Protein AF-A0A351K3P0-F1 (afdb_monomer_lite)

Foldseek 3Di:
DDDDPPPPPPLAQAEDEDEQDDPVVVVVVVVQVVPRRYDYDYDDDPQQPDNHHPVSVVVVLVVQVVVCVVVVHDGPDDPVNVQLVVLVVVQVVVCVVVVHHGDSVNRD

Sequence (108 aa):
MEMSDSAGVGTDCVRCGVIGTGMMGVERIENILHLGGTTVSAITDDSIRHVELHDGASHLEHVDFLAAIRSGEAAKVIVLDGMRSMAIGVAAHQSIECGRPVGMSEVI

pLDDT: mean 74.81, std 17.63, range [30.47, 96.56]

Structure (mmCIF, N/CA/C/O backbone):
data_AF-A0A351K3P0-F1
#
_entry.id   AF-A0A351K3P0-F1
#
loop_
_atom_site.group_PDB
_atom_site.id
_atom_site.type_symbol
_atom_site.label_atom_id
_atom_site.label_alt_id
_atom_site.label_comp_id
_atom_site.label_asym_id
_atom_site.label_entity_id
_atom_site.label_seq_id
_atom_site.pdbx_PDB_ins_code
_atom_site.Cartn_x
_atom_site.Cartn_y
_atom_site.Cartn_z
_atom_site.occupancy
_atom_site.B_iso_or_equiv
_atom_site.auth_seq_id
_atom_site.auth_comp_id
_atom_site.auth_asym_id
_atom_site.auth_atom_id
_atom_site.pdbx_PDB_model_num
ATOM 1 N N . MET A 1 1 ? -35.102 20.436 21.013 1.00 37.53 1 MET A N 1
ATOM 2 C CA . MET A 1 1 ? -34.109 20.994 20.077 1.00 37.53 1 MET A CA 1
ATOM 3 C C . MET A 1 1 ? -33.112 19.880 19.849 1.00 37.53 1 MET A C 1
ATOM 5 O O . MET A 1 1 ? -32.208 19.693 20.650 1.00 37.53 1 MET A O 1
ATOM 9 N N . GLU A 1 2 ? -33.444 19.020 18.892 1.00 30.47 2 GLU A N 1
ATOM 10 C CA . GLU A 1 2 ? -32.660 17.836 18.550 1.00 30.47 2 GLU A CA 1
ATOM 11 C C . GLU A 1 2 ? -31.369 18.288 17.865 1.00 30.47 2 GLU A C 1
ATOM 13 O O . GLU A 1 2 ? -31.405 19.128 16.965 1.00 30.47 2 GLU A O 1
ATOM 18 N N . MET A 1 3 ? -30.231 17.779 18.334 1.00 33.75 3 MET A N 1
ATOM 19 C CA . MET A 1 3 ? -28.968 17.882 17.615 1.00 33.75 3 MET A CA 1
ATOM 20 C C . MET A 1 3 ? -28.935 16.747 16.600 1.00 33.75 3 MET A C 1
ATOM 22 O O . MET A 1 3 ? -28.716 15.591 16.956 1.00 33.75 3 MET A O 1
ATOM 26 N N . SER A 1 4 ? -29.193 17.091 15.345 1.00 34.62 4 SER A N 1
ATOM 27 C CA . SER A 1 4 ? -28.956 16.218 14.206 1.00 34.62 4 SER A CA 1
ATOM 28 C C . SER A 1 4 ? -27.456 16.190 13.926 1.00 34.62 4 SER A C 1
ATOM 30 O O . SER A 1 4 ? -26.925 17.133 13.345 1.00 34.62 4 SER A O 1
ATOM 32 N N . ASP A 1 5 ? -26.779 15.120 14.334 1.00 38.31 5 ASP A N 1
ATOM 33 C CA . ASP A 1 5 ? -25.499 14.740 13.742 1.00 38.31 5 ASP A CA 1
ATOM 34 C C . ASP A 1 5 ? -25.770 13.609 12.749 1.00 38.31 5 ASP A C 1
ATOM 36 O O . ASP A 1 5 ? -25.906 12.440 13.108 1.00 38.31 5 ASP A O 1
ATOM 40 N N . SER A 1 6 ? -25.969 13.987 11.488 1.00 43.41 6 SER A N 1
ATOM 41 C CA . SER A 1 6 ? -26.046 13.052 10.371 1.00 43.41 6 SER A CA 1
ATOM 42 C C . SER A 1 6 ? -24.786 13.191 9.525 1.00 43.41 6 SER A C 1
ATOM 44 O O . SER A 1 6 ? -24.842 13.600 8.364 1.00 43.41 6 SER A O 1
ATOM 46 N N . ALA A 1 7 ? -23.636 12.844 10.101 1.00 40.66 7 ALA A N 1
ATOM 47 C CA . ALA A 1 7 ? -22.494 12.412 9.312 1.00 40.66 7 ALA A CA 1
ATOM 48 C C . ALA A 1 7 ? -22.844 11.044 8.707 1.00 40.66 7 ALA A C 1
ATOM 50 O O . ALA A 1 7 ? -22.588 9.989 9.284 1.00 40.66 7 ALA A O 1
ATOM 51 N N . GLY A 1 8 ? -23.517 11.066 7.556 1.00 36.97 8 GLY A N 1
ATOM 52 C CA . GLY A 1 8 ? -23.709 9.876 6.745 1.00 36.97 8 GLY A CA 1
ATOM 53 C C . GLY A 1 8 ? -22.342 9.336 6.343 1.00 36.97 8 GLY A C 1
ATOM 54 O O . GLY A 1 8 ? -21.709 9.873 5.437 1.00 36.97 8 GLY A O 1
ATOM 55 N N . VAL A 1 9 ? -21.883 8.284 7.022 1.00 49.34 9 VAL A N 1
ATOM 56 C CA . VAL A 1 9 ? -20.836 7.408 6.497 1.00 49.34 9 VAL A CA 1
ATOM 57 C C . VAL A 1 9 ? -21.415 6.821 5.218 1.00 49.34 9 VAL A C 1
ATOM 59 O O . VAL A 1 9 ? -22.333 5.999 5.260 1.00 49.34 9 VAL A O 1
ATOM 62 N N . GLY A 1 10 ? -20.946 7.336 4.081 1.00 44.72 10 GLY A N 1
ATOM 63 C CA . GLY A 1 10 ? -21.307 6.833 2.766 1.00 44.72 10 GLY A CA 1
ATOM 64 C C . GLY A 1 10 ? -21.135 5.322 2.763 1.00 44.72 10 GLY A C 1
ATOM 65 O O . GLY A 1 10 ? -20.073 4.806 3.102 1.00 44.72 10 GLY A O 1
ATOM 66 N N . THR A 1 11 ? -22.205 4.610 2.428 1.00 50.44 11 THR A N 1
ATOM 67 C CA . THR A 1 11 ? -22.254 3.148 2.316 1.00 50.44 11 THR A CA 1
ATOM 68 C C . THR A 1 11 ? -21.553 2.694 1.030 1.00 50.44 11 THR A C 1
ATOM 70 O O . THR A 1 11 ? -22.042 1.826 0.308 1.00 50.44 11 THR A O 1
ATOM 73 N N . ASP A 1 12 ? -20.432 3.333 0.699 1.00 61.69 12 ASP A N 1
ATOM 74 C CA . ASP A 1 12 ? -19.651 3.016 -0.481 1.00 61.69 12 ASP A CA 1
ATOM 75 C C . ASP A 1 12 ? -18.916 1.716 -0.202 1.00 61.69 12 ASP A C 1
ATOM 77 O O . ASP A 1 12 ? -18.068 1.618 0.686 1.00 61.69 12 ASP A O 1
ATOM 81 N N . CYS A 1 13 ? -19.307 0.683 -0.940 1.00 61.28 13 CYS A N 1
ATOM 82 C CA . CYS A 1 13 ? -18.736 -0.635 -0.781 1.00 61.28 13 CYS A CA 1
ATOM 83 C C . CYS A 1 13 ? -17.241 -0.595 -1.123 1.00 61.28 13 CYS A C 1
ATOM 85 O O . CYS A 1 13 ? -16.869 -0.403 -2.284 1.00 61.28 13 CYS A O 1
ATOM 87 N N . VAL A 1 14 ? -16.376 -0.779 -0.124 1.00 74.50 14 VAL A N 1
ATOM 88 C CA . VAL A 1 14 ? -14.927 -0.807 -0.335 1.00 74.50 14 VAL A CA 1
ATOM 89 C C . VAL A 1 14 ? -14.548 -2.201 -0.825 1.00 74.50 14 VAL A C 1
ATOM 91 O O . VAL A 1 14 ? -14.743 -3.205 -0.138 1.00 74.50 14 VAL A O 1
ATOM 94 N N . ARG A 1 15 ? -14.014 -2.287 -2.047 1.00 75.31 15 ARG A N 1
ATOM 95 C CA . ARG A 1 15 ? -13.516 -3.546 -2.609 1.00 75.31 15 ARG A CA 1
ATOM 96 C C . ARG A 1 15 ? -12.014 -3.655 -2.385 1.00 75.31 15 ARG A C 1
ATOM 98 O O . ARG A 1 15 ? -11.241 -2.933 -3.008 1.00 75.31 15 ARG A O 1
ATOM 105 N N . CYS A 1 16 ? -11.608 -4.610 -1.559 1.00 72.81 16 CYS A N 1
ATOM 106 C CA . CYS 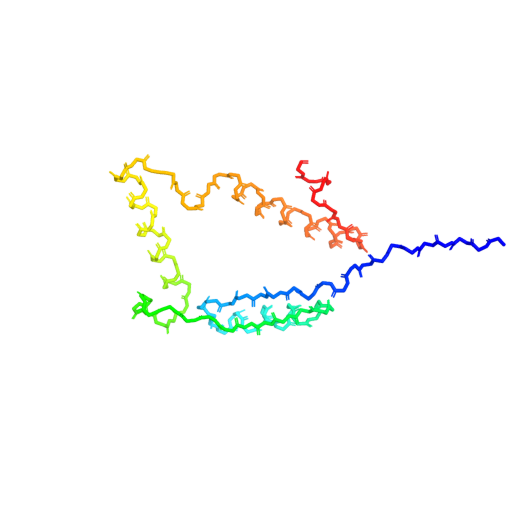A 1 16 ? -10.205 -4.949 -1.359 1.00 72.81 16 CYS A CA 1
ATOM 107 C C . CYS A 1 16 ? -9.825 -6.155 -2.224 1.00 72.81 16 CYS A C 1
ATOM 109 O O . CYS A 1 16 ? -10.373 -7.248 -2.073 1.00 72.81 16 CYS A O 1
ATOM 111 N N . GLY A 1 17 ? -8.874 -5.952 -3.135 1.00 71.56 17 GLY A N 1
ATOM 112 C CA . GLY A 1 17 ? -8.193 -7.033 -3.842 1.00 71.56 17 GLY A CA 1
ATOM 113 C C . GLY A 1 17 ? -7.021 -7.558 -3.017 1.00 71.56 17 GLY A C 1
ATOM 114 O O . GLY A 1 17 ? -6.249 -6.758 -2.495 1.00 71.56 17 GLY A O 1
ATOM 115 N N . VAL A 1 18 ? -6.880 -8.879 -2.898 1.00 69.25 18 VAL A N 1
ATOM 116 C CA . VAL A 1 18 ? -5.770 -9.510 -2.164 1.00 69.25 18 VAL A CA 1
ATOM 117 C C . VAL A 1 18 ? -4.974 -10.411 -3.104 1.00 69.25 18 VAL A C 1
ATOM 119 O O . VAL A 1 18 ? -5.550 -11.280 -3.757 1.00 69.25 18 VAL A O 1
ATOM 122 N N . ILE A 1 19 ? -3.653 -10.217 -3.150 1.00 67.69 19 ILE A N 1
ATOM 123 C CA . ILE A 1 19 ? -2.697 -11.006 -3.943 1.00 67.69 19 ILE A CA 1
ATOM 124 C C . ILE A 1 19 ? -1.694 -11.647 -2.974 1.00 67.69 19 ILE A C 1
ATOM 126 O O . ILE A 1 19 ? -1.157 -10.958 -2.112 1.00 67.69 19 ILE A O 1
ATOM 130 N N . GLY A 1 20 ? -1.435 -12.954 -3.106 1.00 58.62 20 GLY A N 1
ATOM 131 C CA . GLY A 1 20 ? -0.331 -13.624 -2.397 1.00 58.62 20 GLY A CA 1
ATOM 132 C C . GLY A 1 20 ? -0.473 -13.708 -0.867 1.00 58.62 20 GLY A C 1
ATOM 133 O O . GLY A 1 20 ? 0.420 -13.301 -0.131 1.00 58.62 20 GLY A O 1
ATOM 134 N N . THR A 1 21 ? -1.581 -14.255 -0.363 1.00 57.41 21 THR A N 1
ATOM 135 C CA . THR A 1 21 ? -1.858 -14.366 1.083 1.00 57.41 21 THR A CA 1
ATOM 136 C C . THR A 1 21 ? -1.524 -15.769 1.612 1.00 57.41 21 THR A C 1
ATOM 138 O O . THR A 1 21 ? -2.223 -16.729 1.299 1.00 57.41 21 THR A O 1
ATOM 141 N N . GLY A 1 22 ? -0.471 -15.888 2.433 1.00 55.50 22 GLY A N 1
ATOM 142 C CA . GLY A 1 22 ? -0.196 -17.080 3.258 1.00 55.50 22 GLY A CA 1
ATOM 143 C C . GLY A 1 22 ? -1.075 -17.129 4.521 1.00 55.50 22 GLY A C 1
ATOM 144 O O . GLY A 1 22 ? -1.986 -16.319 4.664 1.00 55.50 22 GLY A O 1
ATOM 145 N N . MET A 1 23 ? -0.796 -18.019 5.486 1.00 48.19 23 MET A N 1
ATOM 146 C CA . MET A 1 23 ? -1.637 -18.155 6.700 1.00 48.19 23 MET A CA 1
ATOM 147 C C . MET A 1 23 ? -1.811 -16.850 7.505 1.00 48.19 23 MET A C 1
ATOM 149 O O . MET A 1 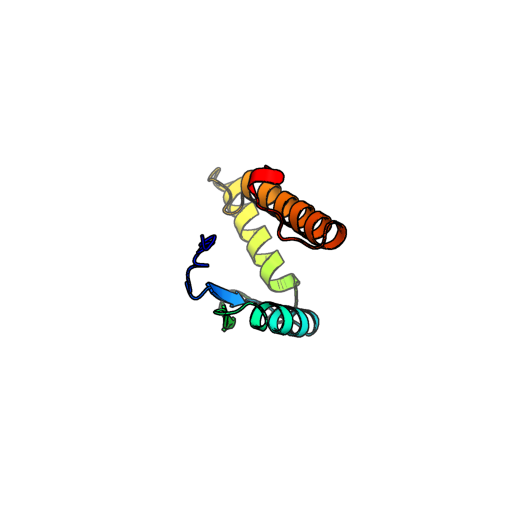23 ? -2.872 -16.636 8.078 1.00 48.19 23 MET A O 1
ATOM 153 N N . MET A 1 24 ? -0.830 -15.938 7.492 1.00 54.66 24 MET A N 1
ATOM 154 C CA . MET A 1 24 ? -0.960 -14.615 8.133 1.00 54.66 24 MET A CA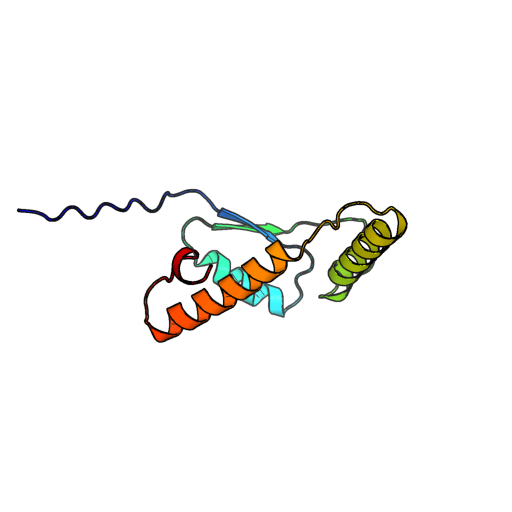 1
ATOM 155 C C . MET A 1 24 ? -1.913 -13.659 7.391 1.00 54.66 24 MET A C 1
ATOM 157 O O . MET A 1 24 ? -2.448 -12.728 7.988 1.00 54.66 24 MET A O 1
ATOM 161 N N . GLY A 1 25 ? -2.130 -13.858 6.088 1.00 56.97 25 GLY A N 1
ATOM 162 C CA . GLY A 1 25 ? -3.062 -13.051 5.299 1.00 56.97 25 GLY A CA 1
ATOM 163 C C . GLY A 1 25 ? -4.528 -13.400 5.566 1.00 56.97 25 GLY A C 1
ATOM 164 O O . GLY A 1 25 ? -5.380 -12.524 5.454 1.00 56.97 25 GLY A O 1
ATOM 165 N N . VAL A 1 26 ? -4.817 -14.627 6.018 1.00 59.69 26 VAL A N 1
ATOM 166 C CA . VAL A 1 26 ? -6.173 -15.066 6.397 1.00 59.69 26 VAL A CA 1
ATOM 167 C C . VAL A 1 26 ? -6.702 -14.259 7.587 1.00 59.69 26 VAL A C 1
ATOM 169 O O . VAL A 1 26 ? -7.800 -13.717 7.519 1.00 59.69 26 VAL A O 1
ATOM 172 N N . GLU A 1 27 ? -5.890 -14.076 8.630 1.00 57.75 27 GLU A N 1
ATOM 173 C CA . GLU A 1 27 ? -6.263 -13.283 9.815 1.00 57.75 27 GLU A CA 1
ATOM 174 C C . GLU A 1 27 ? -6.478 -11.796 9.464 1.00 57.75 27 GLU A C 1
ATOM 176 O O . GLU A 1 27 ? -7.372 -11.121 9.976 1.00 57.75 27 GLU A O 1
ATOM 181 N N . ARG A 1 28 ? -5.698 -11.273 8.508 1.00 63.41 28 ARG A N 1
ATOM 182 C CA . ARG A 1 28 ? -5.863 -9.902 7.996 1.00 63.41 28 ARG A CA 1
ATOM 183 C C . ARG A 1 28 ? -7.163 -9.736 7.198 1.00 63.41 28 ARG A C 1
ATOM 185 O O . ARG A 1 28 ? -7.762 -8.666 7.265 1.00 63.41 28 ARG A O 1
ATOM 192 N N . ILE A 1 29 ? -7.617 -10.767 6.479 1.00 72.69 29 ILE A N 1
ATOM 193 C CA . ILE A 1 29 ? -8.898 -10.764 5.751 1.00 72.69 29 ILE A CA 1
ATOM 194 C C . ILE A 1 29 ? -10.078 -10.722 6.725 1.00 72.69 29 ILE A C 1
ATOM 196 O O . ILE A 1 29 ? -11.016 -9.959 6.497 1.00 72.69 29 ILE A O 1
ATOM 200 N N . GLU A 1 30 ? -10.024 -11.477 7.824 1.00 69.25 30 GLU A N 1
ATOM 201 C CA . GLU A 1 30 ? -11.082 -11.459 8.844 1.00 69.25 30 GLU A CA 1
ATOM 202 C C . GLU A 1 30 ? -11.268 -10.064 9.450 1.00 69.25 30 GLU A C 1
ATOM 204 O O . GLU A 1 30 ? -12.400 -9.601 9.603 1.00 69.25 30 GLU A O 1
ATOM 209 N N . ASN A 1 31 ? -10.175 -9.342 9.703 1.00 67.06 31 ASN A N 1
ATOM 210 C CA . ASN A 1 31 ? -10.241 -7.955 10.169 1.00 67.06 31 ASN A CA 1
ATOM 211 C C . ASN A 1 31 ? -10.860 -7.005 9.128 1.00 67.06 31 ASN A C 1
ATOM 213 O O . ASN A 1 31 ? -11.644 -6.131 9.489 1.00 67.06 31 ASN A O 1
ATOM 217 N N . ILE A 1 32 ? -10.553 -7.179 7.838 1.00 75.88 32 ILE A N 1
ATOM 218 C CA . ILE A 1 32 ? -11.124 -6.354 6.757 1.00 75.88 32 ILE A CA 1
ATOM 219 C C . ILE A 1 32 ? -12.635 -6.583 6.633 1.00 75.88 32 ILE A C 1
ATOM 221 O O . ILE A 1 32 ? -13.387 -5.633 6.436 1.00 75.88 32 ILE A O 1
ATOM 225 N N . LEU A 1 33 ? -13.097 -7.826 6.786 1.00 75.56 33 LEU A N 1
ATOM 226 C CA . LEU A 1 33 ? -14.522 -8.161 6.708 1.00 75.56 33 LEU A CA 1
ATOM 227 C C . LEU A 1 33 ? -15.356 -7.565 7.857 1.00 75.56 33 LEU A C 1
ATOM 229 O O . LEU A 1 33 ? -16.568 -7.424 7.706 1.00 75.56 33 LEU A O 1
ATOM 233 N N . HIS A 1 34 ? -14.733 -7.178 8.975 1.00 75.81 34 HIS A N 1
ATOM 234 C CA . HIS A 1 34 ? -15.415 -6.479 10.072 1.00 75.81 34 HIS A CA 1
ATOM 235 C C . HIS A 1 34 ? -15.676 -4.993 9.784 1.00 75.81 34 HIS A C 1
ATOM 237 O O . HIS A 1 34 ? -16.488 -4.370 10.471 1.00 75.81 34 HIS A O 1
ATOM 243 N N . LEU A 1 35 ? -15.029 -4.413 8.768 1.00 71.50 35 LEU A N 1
ATOM 244 C CA . LEU A 1 35 ? -15.351 -3.070 8.298 1.00 71.50 35 LEU A CA 1
ATOM 245 C C . LEU A 1 35 ? -16.676 -3.145 7.522 1.00 71.50 35 LEU A C 1
ATOM 247 O O . LEU A 1 35 ? -16.777 -3.814 6.490 1.00 71.50 35 LEU A O 1
ATOM 251 N N . GLY A 1 36 ? -17.723 -2.497 8.038 1.00 72.94 36 GLY A N 1
ATOM 252 C CA . GLY A 1 36 ? -19.051 -2.513 7.422 1.00 72.94 36 GLY A CA 1
ATOM 253 C C . GLY A 1 36 ? -19.012 -2.048 5.962 1.00 72.94 36 GLY A C 1
ATOM 254 O O . GLY A 1 36 ? -18.470 -0.989 5.665 1.00 72.94 36 GLY A O 1
ATOM 255 N N . GLY A 1 37 ? -19.593 -2.841 5.054 1.00 75.50 37 GLY A N 1
ATOM 256 C CA . GLY A 1 37 ? -19.632 -2.524 3.621 1.00 75.50 37 GLY A CA 1
ATOM 257 C C . GLY A 1 37 ? -18.396 -2.950 2.822 1.00 75.50 37 GLY A C 1
ATOM 258 O O . GLY A 1 37 ? -18.208 -2.463 1.716 1.00 75.50 37 GLY A O 1
ATOM 259 N N . THR A 1 38 ? -17.554 -3.853 3.325 1.00 77.88 38 THR A N 1
ATOM 260 C CA . THR A 1 38 ? -16.322 -4.253 2.621 1.00 77.88 38 THR A CA 1
ATOM 261 C C . THR A 1 38 ? -16.478 -5.600 1.920 1.00 77.88 38 THR A C 1
ATOM 263 O O . THR A 1 38 ? -17.055 -6.535 2.469 1.00 77.88 38 THR A O 1
ATOM 266 N N . THR A 1 39 ? -15.941 -5.723 0.703 1.00 79.50 39 THR A N 1
ATOM 267 C CA . THR A 1 39 ? -15.867 -7.005 -0.019 1.00 79.50 39 THR A CA 1
ATOM 268 C C . THR A 1 39 ? -14.415 -7.352 -0.313 1.00 79.50 39 THR A C 1
ATOM 270 O O . THR A 1 39 ? -13.679 -6.529 -0.861 1.00 79.50 39 THR A O 1
ATOM 273 N N . VAL A 1 40 ? -14.010 -8.582 -0.000 1.00 78.62 40 VAL A N 1
ATOM 274 C CA . VAL A 1 40 ? -12.662 -9.090 -0.276 1.00 78.62 40 VAL A CA 1
ATOM 275 C C . VAL A 1 40 ? -12.709 -10.031 -1.476 1.00 78.62 40 VAL A C 1
ATOM 277 O O . VAL A 1 40 ? -13.503 -10.969 -1.498 1.00 78.62 40 VAL A O 1
ATOM 280 N N . SER A 1 41 ? -11.861 -9.785 -2.477 1.00 78.06 41 SER A N 1
ATOM 281 C CA . SER A 1 41 ? -11.693 -10.666 -3.637 1.00 78.06 41 SER A CA 1
ATOM 282 C C . SER A 1 41 ? -10.244 -11.118 -3.741 1.00 78.06 41 SER A C 1
ATOM 284 O O . SER A 1 41 ? -9.330 -10.292 -3.715 1.00 78.06 41 SER A O 1
ATOM 286 N N . ALA A 1 42 ? -10.035 -12.420 -3.924 1.00 72.38 42 ALA A N 1
ATOM 287 C CA . ALA A 1 42 ? -8.736 -12.927 -4.340 1.00 72.38 42 ALA A CA 1
ATOM 288 C C . ALA A 1 42 ? -8.429 -12.440 -5.765 1.00 72.38 42 ALA A C 1
ATOM 290 O O . ALA A 1 42 ? -9.323 -12.399 -6.616 1.00 72.38 42 ALA A O 1
ATOM 291 N N . ILE A 1 43 ? -7.177 -12.060 -6.009 1.00 68.56 43 ILE A N 1
ATOM 292 C CA . ILE A 1 43 ? -6.646 -11.704 -7.324 1.00 68.56 43 ILE A CA 1
ATOM 293 C C . ILE A 1 43 ? -5.448 -12.617 -7.600 1.00 68.56 43 ILE A C 1
ATOM 295 O O . ILE A 1 43 ? -4.602 -12.831 -6.730 1.00 68.56 43 ILE A O 1
ATOM 299 N N . THR A 1 44 ? -5.391 -13.160 -8.814 1.00 67.44 44 THR A N 1
ATOM 300 C CA . THR A 1 44 ? -4.301 -14.013 -9.299 1.00 67.44 44 THR A CA 1
ATOM 301 C C . THR A 1 44 ? -3.593 -13.325 -10.461 1.00 67.44 44 THR A C 1
ATOM 303 O O . THR A 1 44 ? -4.255 -12.731 -11.310 1.00 67.44 44 THR A O 1
ATOM 306 N N . ASP A 1 45 ? -2.266 -13.428 -10.514 1.00 67.88 45 ASP A N 1
ATOM 307 C CA . ASP A 1 45 ? -1.439 -12.934 -11.618 1.00 67.88 45 ASP A CA 1
A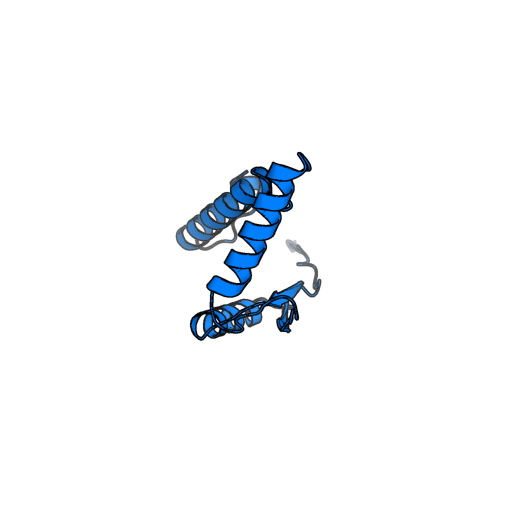TOM 308 C C . ASP A 1 45 ? -0.510 -14.066 -12.083 1.00 67.88 45 ASP A C 1
ATOM 310 O O . ASP A 1 45 ? 0.309 -14.562 -11.307 1.00 67.88 45 ASP A O 1
ATOM 314 N N . ASP A 1 46 ? -0.650 -14.478 -13.345 1.00 72.12 46 ASP A N 1
ATOM 315 C CA . ASP A 1 46 ? 0.090 -15.600 -13.940 1.00 72.12 46 ASP A CA 1
ATOM 316 C C . ASP A 1 46 ? 1.603 -15.334 -14.057 1.00 72.12 46 ASP A C 1
ATOM 318 O O . ASP A 1 46 ? 2.392 -16.261 -14.255 1.00 72.12 46 ASP A O 1
ATOM 322 N N . SER A 1 47 ? 2.042 -14.077 -13.926 1.00 67.12 47 SER A N 1
ATOM 323 C CA . SER A 1 47 ? 3.464 -13.722 -13.883 1.00 67.12 47 SER A CA 1
ATOM 324 C C . SER A 1 47 ? 4.140 -14.100 -12.558 1.00 67.12 47 SER A C 1
ATOM 326 O O . SER A 1 47 ? 5.373 -14.186 -12.500 1.00 67.12 47 SER A O 1
ATOM 328 N N . ILE A 1 48 ? 3.359 -14.397 -11.512 1.00 64.12 48 ILE A N 1
ATOM 329 C CA . ILE A 1 48 ? 3.855 -14.840 -10.207 1.00 64.12 48 ILE A CA 1
ATOM 330 C C . ILE A 1 48 ? 4.258 -16.316 -10.301 1.00 64.12 48 ILE A C 1
ATOM 332 O O . ILE A 1 48 ? 3.446 -17.229 -10.169 1.00 64.12 48 ILE A O 1
ATOM 336 N N . ARG A 1 49 ? 5.555 -16.563 -10.513 1.00 60.62 49 ARG A N 1
ATOM 337 C CA . ARG A 1 49 ? 6.102 -17.923 -10.700 1.00 60.62 49 ARG A CA 1
ATOM 338 C C . ARG A 1 49 ? 6.120 -18.784 -9.435 1.00 60.62 49 ARG A C 1
ATOM 340 O O . ARG A 1 49 ? 6.222 -20.003 -9.542 1.00 60.62 49 ARG A O 1
ATOM 347 N N . HIS A 1 50 ? 6.040 -18.165 -8.260 1.00 61.00 50 HIS A N 1
ATOM 348 C CA . HIS A 1 50 ? 6.019 -18.846 -6.969 1.00 61.00 50 HIS A CA 1
ATOM 349 C C . HIS A 1 50 ? 4.774 -18.403 -6.206 1.00 61.00 50 HIS A C 1
ATOM 351 O O . HIS A 1 50 ? 4.732 -17.315 -5.635 1.00 61.00 50 HIS A O 1
ATOM 357 N N . VAL A 1 51 ? 3.737 -19.240 -6.249 1.00 56.44 51 VAL A N 1
ATOM 358 C CA . VAL A 1 51 ? 2.485 -19.024 -5.518 1.00 56.44 51 VAL A CA 1
ATOM 359 C C . VAL A 1 51 ? 2.699 -19.473 -4.079 1.00 56.44 51 VAL A C 1
ATOM 361 O O . VAL A 1 51 ? 2.273 -20.552 -3.700 1.00 56.44 51 VAL A O 1
ATOM 364 N N . GLU A 1 52 ? 3.424 -18.675 -3.300 1.00 52.12 52 GLU A N 1
ATOM 365 C CA . GLU A 1 52 ? 3.554 -18.844 -1.853 1.00 52.12 52 GLU A CA 1
ATOM 366 C C . GLU A 1 52 ? 4.249 -17.612 -1.253 1.00 52.12 52 GLU A C 1
ATOM 368 O O . GLU A 1 52 ? 5.360 -17.267 -1.643 1.00 52.12 52 GLU A O 1
ATOM 373 N N . LEU A 1 53 ? 3.588 -16.972 -0.278 1.00 59.16 53 LEU A N 1
ATOM 374 C CA . LEU A 1 53 ? 4.137 -15.937 0.613 1.00 59.16 53 LEU A CA 1
ATOM 375 C C . LEU A 1 53 ? 4.716 -14.666 -0.059 1.00 59.16 53 LEU A C 1
ATOM 377 O O . LEU A 1 53 ? 4.663 -14.467 -1.270 1.00 59.16 53 LEU A O 1
ATOM 381 N N . HIS A 1 54 ? 5.199 -13.759 0.799 1.00 56.25 54 HIS A N 1
ATOM 382 C CA . HIS A 1 54 ? 5.694 -12.398 0.529 1.00 56.25 54 HIS A CA 1
ATOM 383 C C . HIS A 1 54 ? 6.657 -12.293 -0.676 1.00 56.25 54 HIS A C 1
ATOM 385 O O . HIS A 1 54 ? 6.754 -11.241 -1.307 1.00 56.25 54 HIS A O 1
ATOM 391 N N . ASP A 1 55 ? 7.336 -13.389 -1.019 1.00 54.09 55 ASP A N 1
ATOM 392 C CA . ASP A 1 55 ? 8.420 -13.448 -1.999 1.00 54.09 55 ASP A CA 1
ATOM 393 C C . ASP A 1 55 ? 7.958 -13.227 -3.446 1.00 54.09 55 ASP A C 1
ATOM 395 O O . ASP A 1 55 ? 8.663 -12.585 -4.228 1.00 54.09 55 ASP A O 1
ATOM 399 N N . GLY A 1 56 ? 6.764 -13.707 -3.815 1.00 62.53 56 GLY A N 1
ATOM 400 C CA . GLY A 1 56 ? 6.234 -13.544 -5.174 1.00 62.53 56 GLY A CA 1
ATOM 401 C C . GLY A 1 56 ? 5.918 -12.084 -5.518 1.00 62.53 56 GLY A C 1
ATOM 402 O O . GLY A 1 56 ? 6.303 -11.594 -6.581 1.00 62.53 56 GLY A O 1
ATOM 403 N N . ALA A 1 57 ? 5.271 -11.371 -4.590 1.00 63.78 57 ALA A N 1
ATOM 404 C CA . ALA A 1 57 ? 4.946 -9.953 -4.742 1.00 63.78 57 ALA A CA 1
ATOM 405 C C . ALA A 1 57 ? 6.209 -9.081 -4.687 1.00 63.78 57 ALA A C 1
ATOM 407 O O . ALA A 1 57 ? 6.429 -8.257 -5.575 1.00 63.78 57 ALA A O 1
ATOM 408 N N . SER A 1 58 ? 7.099 -9.334 -3.720 1.00 69.69 58 SER A N 1
ATOM 409 C CA . SER A 1 58 ? 8.362 -8.603 -3.610 1.00 69.69 58 SER A CA 1
ATOM 410 C C . SER A 1 58 ? 9.270 -8.805 -4.828 1.00 69.69 58 SER A C 1
ATOM 412 O O . SER A 1 58 ? 9.972 -7.872 -5.218 1.00 69.69 58 SER A O 1
ATOM 414 N N . HIS A 1 59 ? 9.254 -9.973 -5.482 1.00 77.12 59 HIS A N 1
ATOM 415 C CA . HIS A 1 59 ? 9.994 -10.175 -6.731 1.00 77.12 59 HIS A CA 1
ATOM 416 C C . HIS A 1 59 ? 9.510 -9.240 -7.848 1.00 77.12 59 HIS A C 1
ATOM 418 O O . HIS A 1 59 ? 10.332 -8.580 -8.487 1.00 77.12 59 HIS A O 1
ATOM 424 N N . LEU A 1 60 ? 8.194 -9.154 -8.065 1.00 75.62 60 LEU A N 1
ATOM 425 C CA . LEU A 1 60 ? 7.613 -8.279 -9.088 1.00 75.62 60 LEU A CA 1
ATOM 426 C C . LEU A 1 60 ? 7.887 -6.798 -8.792 1.00 75.62 60 LEU A C 1
ATOM 428 O O . LEU A 1 60 ? 8.279 -6.065 -9.698 1.00 75.62 60 LEU A O 1
ATOM 432 N N . GLU A 1 61 ? 7.795 -6.381 -7.527 1.00 81.00 61 GLU A N 1
ATOM 433 C CA . GLU A 1 61 ? 8.153 -5.022 -7.093 1.00 81.00 61 GLU A CA 1
ATOM 434 C C . GLU A 1 61 ? 9.608 -4.668 -7.441 1.00 81.00 61 GLU A C 1
ATOM 436 O O . GLU A 1 61 ? 9.883 -3.588 -7.969 1.00 81.00 61 GLU A O 1
ATOM 441 N N . HIS A 1 62 ? 10.552 -5.588 -7.209 1.00 83.19 62 HIS A N 1
ATOM 442 C CA . HIS A 1 62 ? 11.959 -5.378 -7.564 1.00 83.19 62 HIS A CA 1
ATOM 443 C C . HIS A 1 62 ? 12.181 -5.342 -9.080 1.00 83.19 62 HIS A C 1
ATOM 445 O O . HIS A 1 62 ? 12.991 -4.543 -9.557 1.00 83.19 62 HIS A O 1
ATOM 451 N N . VAL A 1 63 ? 11.484 -6.190 -9.845 1.00 87.50 63 VAL A N 1
ATOM 452 C CA . VAL A 1 63 ? 11.554 -6.194 -11.315 1.00 87.50 63 VAL A CA 1
ATOM 453 C C . VAL A 1 63 ? 11.055 -4.865 -11.881 1.00 87.50 63 VAL A C 1
ATOM 455 O O . VAL A 1 63 ? 11.736 -4.269 -12.718 1.00 87.50 63 VAL A O 1
ATOM 458 N N . ASP A 1 64 ? 9.921 -4.369 -11.387 1.00 86.31 64 ASP A N 1
ATOM 459 C CA . ASP A 1 64 ? 9.351 -3.083 -11.788 1.00 86.31 64 ASP A CA 1
ATOM 460 C C . ASP A 1 64 ? 10.265 -1.910 -11.416 1.00 86.31 64 ASP A C 1
ATOM 462 O O . ASP A 1 64 ? 10.507 -1.017 -12.232 1.00 86.31 64 ASP A O 1
ATOM 466 N N . PHE A 1 65 ? 10.832 -1.921 -10.207 1.00 89.06 65 PHE A N 1
ATOM 467 C CA . PHE A 1 65 ? 11.761 -0.882 -9.769 1.00 89.06 65 PHE A CA 1
ATOM 468 C C . PHE A 1 65 ? 13.049 -0.870 -10.605 1.00 89.06 65 PHE A C 1
ATOM 470 O O . PHE A 1 65 ? 13.510 0.188 -11.039 1.00 89.06 65 PHE A O 1
ATOM 477 N N . LEU A 1 66 ? 13.604 -2.046 -10.911 1.00 92.06 66 LEU A N 1
ATOM 478 C CA . LEU A 1 66 ? 14.762 -2.177 -11.793 1.00 92.06 66 LEU A CA 1
ATOM 479 C C . LEU A 1 66 ? 14.458 -1.672 -13.212 1.00 92.06 66 LEU A C 1
ATOM 481 O O . LEU A 1 66 ? 15.320 -1.048 -13.836 1.00 92.06 66 LEU A O 1
ATOM 485 N N . ALA A 1 67 ? 13.254 -1.931 -13.729 1.00 92.06 67 ALA A N 1
ATOM 486 C CA . ALA A 1 67 ? 12.821 -1.429 -15.028 1.00 92.06 67 ALA A CA 1
ATOM 487 C C . ALA A 1 67 ? 12.736 0.106 -15.044 1.00 92.06 67 ALA A C 1
ATOM 489 O O . ALA A 1 67 ? 13.244 0.722 -15.984 1.00 92.06 67 ALA A O 1
ATOM 490 N N . ALA A 1 68 ? 12.192 0.724 -13.991 1.00 93.56 68 ALA A N 1
ATOM 491 C CA . ALA A 1 68 ? 12.149 2.181 -13.844 1.00 93.56 68 ALA A CA 1
ATOM 492 C C . ALA A 1 68 ? 13.562 2.793 -13.814 1.00 93.56 68 ALA A C 1
ATOM 494 O O . ALA A 1 68 ? 13.847 3.733 -14.551 1.00 93.56 68 ALA A O 1
ATOM 495 N N . ILE A 1 69 ? 14.496 2.195 -13.061 1.00 94.38 69 ILE A N 1
ATOM 496 C CA . ILE A 1 69 ? 15.902 2.642 -13.032 1.00 94.38 69 ILE A CA 1
ATOM 497 C C . ILE A 1 69 ? 16.540 2.573 -14.425 1.00 94.38 69 ILE A C 1
ATOM 499 O O . ILE A 1 69 ? 17.236 3.498 -14.838 1.00 94.38 69 ILE A O 1
ATOM 503 N N . ARG A 1 70 ? 16.336 1.465 -15.147 1.00 96.56 70 ARG A N 1
ATOM 504 C CA . ARG A 1 70 ? 16.964 1.236 -16.459 1.00 96.56 70 ARG A CA 1
ATOM 505 C C . ARG A 1 70 ? 16.393 2.120 -17.563 1.00 96.56 70 ARG A C 1
ATOM 507 O O . ARG A 1 70 ? 17.134 2.494 -18.466 1.00 96.56 70 ARG A O 1
ATOM 514 N N . SER A 1 71 ? 15.095 2.404 -17.515 1.00 95.88 71 SER A N 1
ATOM 515 C CA . SER A 1 71 ? 14.397 3.229 -18.508 1.00 95.88 71 SER A CA 1
ATOM 516 C C . SER A 1 71 ? 14.467 4.726 -18.199 1.00 95.88 71 SER A C 1
ATOM 518 O O . SER A 1 71 ? 14.316 5.539 -19.107 1.00 95.88 71 SER A O 1
ATOM 520 N N . GLY A 1 72 ? 14.713 5.099 -16.938 1.00 94.31 72 GLY A N 1
ATOM 521 C CA . GLY A 1 72 ? 14.595 6.479 -16.465 1.00 94.31 72 GLY A CA 1
ATOM 522 C C . GLY A 1 72 ? 13.143 6.944 -16.306 1.00 94.31 72 GLY A C 1
ATOM 523 O O . GLY A 1 72 ? 12.906 8.133 -16.096 1.00 94.31 72 GLY A O 1
ATOM 524 N N . GLU A 1 73 ? 12.173 6.035 -16.422 1.00 93.06 73 GLU A N 1
ATOM 525 C CA . GLU A 1 73 ? 10.757 6.325 -16.210 1.00 93.06 73 GLU A CA 1
ATOM 526 C C . GLU A 1 73 ? 10.414 6.418 -14.716 1.00 93.06 73 GLU A C 1
ATOM 528 O O . GLU A 1 73 ? 11.182 6.019 -13.835 1.00 93.06 73 GLU A O 1
ATOM 533 N N . ALA A 1 74 ? 9.235 6.965 -14.415 1.00 90.12 74 ALA A N 1
ATOM 534 C CA . ALA A 1 74 ? 8.758 7.058 -13.042 1.00 90.12 74 ALA A CA 1
ATOM 535 C C . ALA A 1 74 ? 8.529 5.659 -12.443 1.00 90.12 74 ALA A C 1
ATOM 537 O O . ALA A 1 74 ? 7.943 4.781 -13.076 1.00 90.12 74 ALA A O 1
ATOM 538 N N . ALA A 1 75 ? 8.951 5.468 -11.192 1.00 89.94 75 ALA A N 1
ATOM 539 C CA . ALA A 1 75 ? 8.635 4.255 -10.448 1.00 89.94 75 ALA A CA 1
ATOM 540 C C . ALA A 1 75 ? 7.119 4.143 -10.221 1.00 89.94 75 ALA A C 1
ATOM 542 O O . ALA A 1 75 ? 6.449 5.144 -9.966 1.00 89.94 75 ALA A O 1
ATOM 543 N N . LYS A 1 76 ? 6.588 2.913 -10.263 1.00 87.56 76 LYS A N 1
ATOM 544 C CA . LYS A 1 76 ? 5.162 2.648 -10.000 1.00 87.56 76 LYS A CA 1
ATOM 545 C C . LYS A 1 76 ? 4.737 3.037 -8.580 1.00 87.56 76 LYS A C 1
ATOM 547 O O . LYS A 1 76 ? 3.593 3.424 -8.382 1.00 87.56 76 LYS A O 1
ATOM 552 N N . VAL A 1 77 ? 5.655 2.930 -7.618 1.00 87.12 77 VAL A N 1
ATOM 553 C CA . VAL A 1 77 ? 5.483 3.373 -6.229 1.00 87.12 77 VAL A CA 1
ATOM 554 C C . VAL A 1 77 ? 6.523 4.450 -5.955 1.00 87.12 77 VAL A C 1
ATOM 556 O O . VAL A 1 77 ? 7.723 4.211 -6.117 1.00 87.12 77 VAL A O 1
ATOM 559 N N . ILE A 1 78 ? 6.073 5.640 -5.562 1.00 88.50 78 ILE A N 1
ATOM 560 C CA . ILE A 1 78 ? 6.940 6.795 -5.311 1.00 88.50 78 ILE A CA 1
ATOM 561 C C . ILE A 1 78 ? 7.037 7.111 -3.816 1.00 88.50 78 ILE A C 1
ATOM 563 O O . ILE A 1 78 ? 6.281 6.610 -2.987 1.00 88.50 78 ILE A O 1
ATOM 567 N N . VAL A 1 79 ? 7.962 8.006 -3.458 1.00 88.88 79 VAL A N 1
ATOM 568 C CA . VAL A 1 79 ? 8.206 8.421 -2.062 1.00 88.88 79 VAL A CA 1
ATOM 569 C C . VAL A 1 79 ? 6.929 8.891 -1.358 1.00 88.88 79 VAL A C 1
ATOM 571 O O . VAL A 1 79 ? 6.731 8.605 -0.179 1.00 88.88 79 VAL A O 1
ATOM 574 N N . LEU A 1 80 ? 6.042 9.580 -2.081 1.00 91.75 80 LEU A N 1
ATOM 575 C CA . LEU A 1 80 ? 4.775 10.062 -1.535 1.00 91.75 80 LEU A CA 1
ATOM 576 C C . LEU A 1 80 ? 3.857 8.914 -1.083 1.00 91.75 80 LEU A C 1
ATOM 578 O O . LEU A 1 80 ? 3.165 9.053 -0.076 1.00 91.75 80 LEU A O 1
ATOM 582 N N . ASP A 1 81 ? 3.876 7.777 -1.778 1.00 89.56 81 ASP A N 1
ATOM 583 C CA . ASP A 1 81 ? 3.096 6.598 -1.394 1.00 89.56 81 ASP A CA 1
ATOM 584 C C . ASP A 1 81 ? 3.652 5.982 -0.106 1.00 89.56 81 ASP A C 1
ATOM 586 O O . ASP A 1 81 ? 2.896 5.668 0.814 1.00 89.56 81 ASP A O 1
ATOM 590 N N . GLY A 1 82 ? 4.983 5.923 0.016 1.00 86.62 82 GLY A N 1
ATOM 591 C CA . GLY A 1 82 ? 5.656 5.512 1.249 1.00 86.62 82 GLY A CA 1
ATOM 592 C C . GLY A 1 82 ? 5.325 6.426 2.434 1.00 86.62 82 GLY A C 1
ATOM 593 O O . GLY A 1 82 ? 4.987 5.943 3.514 1.00 86.62 82 GLY A O 1
ATOM 594 N N . MET A 1 83 ? 5.340 7.746 2.226 1.00 92.25 83 MET A N 1
ATOM 595 C CA . MET A 1 83 ? 4.976 8.719 3.262 1.00 92.25 83 MET A CA 1
ATOM 596 C C . MET A 1 83 ? 3.522 8.545 3.723 1.00 92.25 83 MET A C 1
ATOM 598 O O . MET A 1 83 ? 3.250 8.547 4.923 1.00 92.25 83 MET A O 1
ATOM 602 N N . ARG A 1 84 ? 2.588 8.322 2.790 1.00 89.75 84 ARG A N 1
ATOM 603 C CA . ARG A 1 84 ? 1.184 8.022 3.119 1.00 89.75 84 ARG A CA 1
ATOM 604 C C . ARG A 1 84 ? 1.048 6.716 3.899 1.00 89.75 84 ARG A C 1
ATOM 606 O O . ARG A 1 84 ? 0.297 6.680 4.869 1.00 89.75 84 ARG A O 1
ATOM 613 N N . SER A 1 85 ? 1.794 5.674 3.531 1.00 86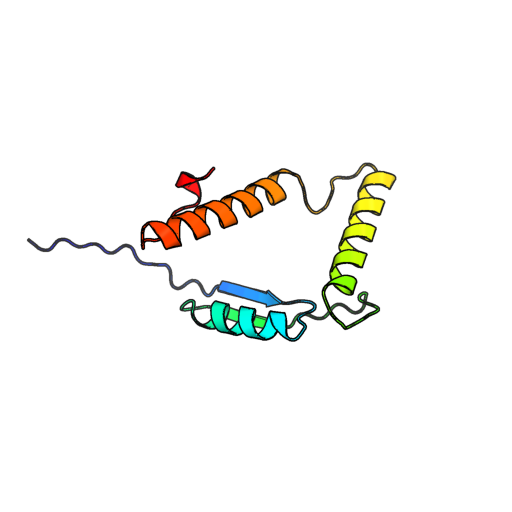.25 85 SER A N 1
ATOM 614 C CA . SER A 1 85 ? 1.805 4.405 4.271 1.00 86.25 85 SER A CA 1
ATOM 615 C C . SER A 1 85 ? 2.284 4.584 5.713 1.00 86.25 85 SER A C 1
ATOM 617 O O . SER A 1 85 ? 1.710 3.991 6.625 1.00 86.25 85 SER A O 1
ATOM 619 N N . MET A 1 86 ? 3.310 5.409 5.937 1.00 91.12 86 MET A N 1
ATOM 620 C CA . MET A 1 86 ? 3.765 5.743 7.290 1.00 91.12 86 MET A CA 1
ATOM 621 C C . MET A 1 86 ? 2.689 6.507 8.065 1.00 91.12 86 MET A C 1
ATOM 623 O O . MET A 1 86 ? 2.386 6.144 9.200 1.00 91.12 86 MET A O 1
ATOM 627 N N . ALA A 1 87 ? 2.074 7.516 7.444 1.00 92.06 87 ALA A N 1
ATOM 628 C CA . ALA A 1 87 ? 1.017 8.309 8.063 1.00 92.06 87 ALA A CA 1
ATOM 629 C C . ALA A 1 87 ? -0.199 7.454 8.466 1.00 92.06 87 ALA A C 1
ATOM 631 O O . ALA A 1 87 ? -0.731 7.639 9.557 1.00 92.06 87 ALA A O 1
ATOM 632 N N . ILE A 1 88 ? -0.587 6.459 7.656 1.00 92.94 88 ILE A N 1
ATOM 633 C CA . ILE A 1 88 ? -1.634 5.485 8.020 1.00 92.94 88 ILE A CA 1
ATOM 634 C C . ILE A 1 88 ? -1.251 4.729 9.300 1.00 92.94 88 ILE A C 1
ATOM 636 O O . ILE A 1 88 ? -2.081 4.574 10.193 1.00 92.94 88 ILE A O 1
ATOM 640 N N . GLY A 1 89 ? 0.006 4.288 9.418 1.00 88.62 89 GLY A N 1
ATOM 641 C CA . GLY A 1 89 ? 0.503 3.619 10.623 1.00 88.62 89 GLY A CA 1
ATOM 642 C C . GLY A 1 89 ? 0.448 4.512 11.866 1.00 88.62 89 GLY A C 1
ATOM 643 O O . GLY A 1 89 ? 0.028 4.057 12.930 1.00 88.62 89 GLY A O 1
ATOM 644 N N . VAL A 1 90 ? 0.811 5.791 11.724 1.00 95.06 90 VAL A N 1
ATOM 645 C CA . VAL A 1 90 ? 0.720 6.789 12.803 1.00 95.06 90 VAL A CA 1
ATOM 646 C C . VAL A 1 90 ? -0.734 7.023 13.215 1.00 95.06 90 VAL A C 1
ATOM 648 O O . VAL A 1 90 ? -1.042 6.927 14.401 1.00 95.06 90 VAL A O 1
ATOM 651 N N . ALA A 1 91 ? -1.635 7.261 12.257 1.00 91.44 91 ALA A N 1
ATOM 652 C CA . ALA A 1 91 ? -3.057 7.464 12.533 1.00 91.44 91 ALA A CA 1
ATOM 653 C C . ALA A 1 91 ? -3.684 6.245 13.224 1.00 91.44 91 ALA A C 1
ATOM 655 O O . ALA A 1 91 ? -4.440 6.398 14.182 1.00 91.44 91 ALA A O 1
ATOM 656 N N . ALA A 1 92 ? -3.336 5.029 12.790 1.00 90.88 92 ALA A N 1
ATOM 657 C CA . ALA A 1 92 ? -3.810 3.799 13.415 1.00 90.88 92 ALA A CA 1
ATOM 658 C C . ALA A 1 92 ? -3.329 3.673 14.869 1.00 90.88 92 ALA A C 1
ATOM 660 O O . ALA A 1 92 ? -4.127 3.366 15.753 1.00 90.88 92 ALA A O 1
ATOM 661 N N . HIS A 1 93 ? -2.049 3.958 15.132 1.00 92.19 93 HIS A N 1
ATOM 662 C CA . HIS A 1 93 ? -1.505 3.938 16.490 1.00 92.19 93 HIS A CA 1
ATOM 663 C C . HIS A 1 93 ? -2.215 4.957 17.389 1.00 92.19 93 HIS A C 1
ATOM 665 O O . HIS A 1 93 ? -2.704 4.607 18.460 1.00 92.19 93 HIS A O 1
ATOM 671 N N . GLN A 1 94 ? -2.345 6.201 16.924 1.00 93.81 94 GLN A N 1
ATOM 672 C CA . GLN A 1 94 ? -3.029 7.255 17.672 1.00 93.81 94 GLN A CA 1
ATOM 673 C C . GLN A 1 94 ? -4.499 6.912 17.918 1.00 93.81 94 GLN A C 1
ATOM 675 O O . GLN A 1 94 ? -5.011 7.168 19.004 1.00 93.81 94 GLN A O 1
ATOM 680 N N . SER A 1 95 ? -5.175 6.293 16.947 1.00 93.00 95 SER A N 1
ATOM 681 C CA . SER A 1 95 ? -6.565 5.856 17.086 1.00 93.00 95 SER A CA 1
ATOM 682 C C . SER A 1 95 ? -6.743 4.838 18.214 1.00 93.00 95 SER A C 1
ATOM 684 O O . SER A 1 95 ? -7.690 4.957 18.993 1.00 93.00 95 SER A O 1
ATOM 686 N N . ILE A 1 96 ? -5.801 3.898 18.357 1.00 93.38 96 ILE A N 1
ATOM 687 C CA . ILE A 1 96 ? -5.781 2.934 19.466 1.00 93.38 96 ILE A CA 1
ATOM 688 C C . ILE A 1 96 ? -5.633 3.661 20.806 1.00 93.38 96 ILE A C 1
ATOM 690 O O . ILE A 1 96 ? -6.382 3.378 21.739 1.00 93.38 96 ILE A O 1
ATOM 694 N N . GLU A 1 97 ? -4.700 4.608 20.902 1.00 95.06 97 GLU A N 1
ATOM 695 C CA . GLU A 1 97 ? -4.427 5.329 22.151 1.00 95.06 97 GLU A CA 1
ATOM 696 C C . GLU A 1 97 ? -5.588 6.231 22.584 1.00 95.06 97 GLU A C 1
ATOM 698 O O . GLU A 1 97 ? -5.925 6.290 23.766 1.00 95.06 97 GLU A O 1
ATOM 703 N N . CYS A 1 98 ? -6.209 6.941 21.640 1.00 93.50 98 CYS A N 1
ATOM 704 C CA . CYS A 1 98 ? -7.266 7.907 21.941 1.00 93.50 98 CYS A CA 1
ATOM 705 C C . CYS A 1 98 ? -8.682 7.311 21.929 1.00 93.50 98 CYS A C 1
ATOM 707 O O . CYS A 1 98 ? -9.632 7.997 22.306 1.00 93.50 98 CYS A O 1
ATOM 709 N N . GLY A 1 99 ? -8.839 6.060 21.484 1.00 94.38 99 GLY A N 1
ATOM 710 C CA . GLY A 1 99 ? -10.130 5.377 21.405 1.00 94.38 99 GLY A CA 1
ATOM 711 C C . GLY A 1 99 ? -11.123 6.003 20.418 1.00 94.38 99 GLY A C 1
ATOM 712 O O . GLY A 1 99 ? -12.324 5.766 20.537 1.00 94.38 99 GLY A O 1
ATOM 713 N N . ARG A 1 100 ? -10.655 6.809 19.454 1.00 93.19 100 ARG A N 1
ATOM 714 C CA . ARG A 1 100 ? -11.481 7.395 18.383 1.00 93.19 100 ARG A CA 1
ATOM 715 C C . ARG A 1 100 ? -10.802 7.265 17.016 1.00 93.19 100 ARG A C 1
ATOM 717 O O . ARG A 1 100 ? -9.580 7.136 16.961 1.00 93.19 100 ARG A O 1
ATOM 724 N N . PRO A 1 101 ? -11.548 7.347 15.902 1.00 91.06 101 PRO A N 1
ATOM 725 C CA . PRO A 1 101 ? -10.946 7.475 14.578 1.00 91.06 101 PRO A CA 1
ATOM 726 C C . PRO A 1 101 ? -10.045 8.717 14.488 1.00 91.06 101 PRO A C 1
ATOM 728 O O . PRO A 1 101 ? -10.412 9.785 14.989 1.00 91.06 101 PRO A O 1
ATOM 731 N N . VAL A 1 102 ? -8.890 8.571 13.834 1.00 92.75 102 VAL A N 1
ATOM 732 C CA . VAL A 1 102 ? -7.950 9.659 13.509 1.00 92.75 102 VAL A CA 1
ATOM 733 C C . VAL A 1 102 ? -7.906 9.814 11.993 1.00 92.75 102 VAL A C 1
ATOM 735 O O . VAL A 1 102 ? -7.647 8.851 11.271 1.00 92.75 102 VAL A O 1
ATOM 738 N N . GLY A 1 103 ? -8.215 11.015 11.505 1.00 91.75 103 GLY A N 1
ATOM 739 C CA . GLY A 1 103 ? -8.231 11.314 10.076 1.00 91.75 103 GLY A CA 1
ATOM 740 C C . GLY A 1 103 ? -6.828 11.527 9.505 1.00 91.75 103 GLY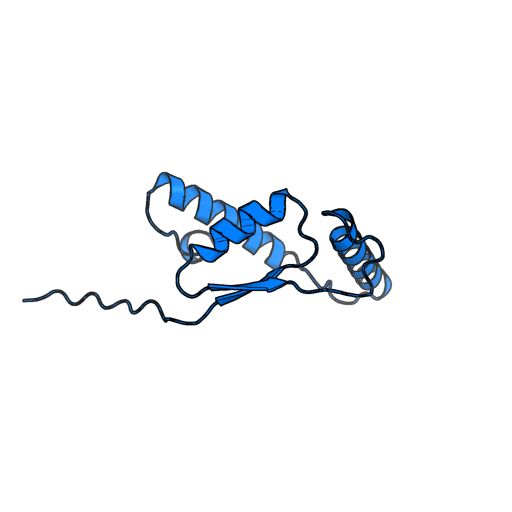 A C 1
ATOM 741 O O . GLY A 1 103 ? -5.929 11.995 10.196 1.00 91.75 103 GLY A O 1
ATOM 742 N N . MET A 1 104 ? -6.643 11.271 8.205 1.00 92.50 104 MET A N 1
ATOM 743 C CA . MET A 1 104 ? -5.348 11.492 7.536 1.00 92.50 104 MET A CA 1
ATOM 744 C C . MET A 1 104 ? -4.874 12.952 7.593 1.00 92.50 104 MET A C 1
ATOM 746 O O . MET A 1 104 ? -3.674 13.198 7.597 1.00 92.50 104 MET A O 1
ATOM 750 N N . SER A 1 105 ? -5.795 13.918 7.678 1.00 95.69 105 SER A N 1
ATOM 751 C CA . SER A 1 105 ? -5.481 15.344 7.851 1.00 95.69 105 SER A CA 1
ATOM 752 C C . SER A 1 105 ? -4.875 15.688 9.215 1.00 95.69 105 SER A C 1
ATOM 754 O O . SER A 1 105 ? -4.411 16.804 9.405 1.00 95.69 105 SER A O 1
ATOM 756 N N . GLU A 1 106 ? -4.931 14.773 10.185 1.00 94.38 106 GLU A N 1
ATOM 757 C CA . GLU A 1 106 ? -4.308 14.948 11.501 1.00 94.38 106 GLU A CA 1
ATOM 758 C C . GLU A 1 106 ? -2.831 14.498 11.499 1.00 94.38 106 GLU A C 1
ATOM 760 O O . GLU A 1 106 ? -2.115 14.760 12.464 1.00 94.38 106 GLU A O 1
ATOM 765 N N . VAL A 1 107 ? -2.367 13.831 10.430 1.00 91.25 107 VAL A N 1
ATOM 766 C CA . VAL A 1 107 ? -1.044 13.176 10.352 1.00 91.25 107 VAL A CA 1
ATOM 767 C C . VAL A 1 107 ? -0.261 13.457 9.056 1.00 91.25 107 VAL A C 1
ATOM 769 O O . VAL A 1 107 ? 0.814 12.884 8.870 1.00 91.25 107 VAL A O 1
ATOM 772 N N . ILE A 1 108 ? -0.775 14.308 8.159 1.00 87.69 108 ILE A N 1
ATOM 773 C CA . ILE A 1 108 ? -0.133 14.734 6.897 1.00 87.69 108 ILE A CA 1
ATOM 774 C C . ILE A 1 108 ? -0.176 16.255 6.782 1.00 87.69 108 ILE A C 1
ATOM 776 O O . ILE A 1 108 ? -1.255 16.826 7.054 1.00 87.69 108 ILE A O 1
#

Secondary structure (DSSP, 8-state):
-------------EEEEE-S--HHHHHHHHHHHTSTTEEEEE---TT-S--SSHHHHHHHHHHHHHHHHHHTPPPSS-HHHHHHHHHHHHHHHHHHHHTS---GGGT-

Radius of gyration: 18.47 Å; chains: 1; bounding box: 51×40×41 Å